Protein AF-A0A0B7APF4-F1 (afdb_monomer_lite)

Foldseek 3Di:
DLQQDDDADPVNPCVVVSVVVCVVVVVSVVRNPVRNVVCCVVQVDPVNVVVVVVVVVVVVCVVDPDDDDDDPPDDDDDDDPDPVPPDPPPPPPPPPPPPPDD

Organism: NCBI:txid1028688

pLDDT: mean 84.86, std 19.99, range [32.72, 98.75]

Radius of gyration: 23.39 Å; chains: 1; bounding box: 50×24×61 Å

InterPro domains:
  IPR006598 Glycosyl transferase CAP10 domain [PF05686] (1-80)
  IPR051091 Protein O-Glucosyltransferase/Glycosyltransferase 90 [PTHR12203] (1-82)

Sequence (102 aa):
PYVHYIPIKHDLSDLLEKVRWAKEHDQKVKQIAKNGQEFAREHLTPANILCYHVRMFQRYAKLLKRKPKGFKDFETVEQPADPSSSCSCQKTRTKKALHTEL

Secondary structure (DSSP, 8-state):
--SSS----TT-TTHHHHHHHHHHTHHHHHHHHHHHHHHHHHHSSHHHHHHHHHHHHHHHHTT-SSPPPPPTTPPP-PPP--GGG---S-------------

Structure (mmCIF, N/CA/C/O backbone):
data_AF-A0A0B7APF4-F1
#
_entry.id   AF-A0A0B7APF4-F1
#
loop_
_atom_site.group_PDB
_atom_site.id
_atom_site.type_symbol
_atom_site.label_atom_id
_atom_site.label_alt_id
_atom_site.label_comp_id
_atom_site.label_asym_id
_atom_site.label_entity_id
_atom_site.label_seq_id
_atom_site.pdbx_PDB_ins_code
_atom_si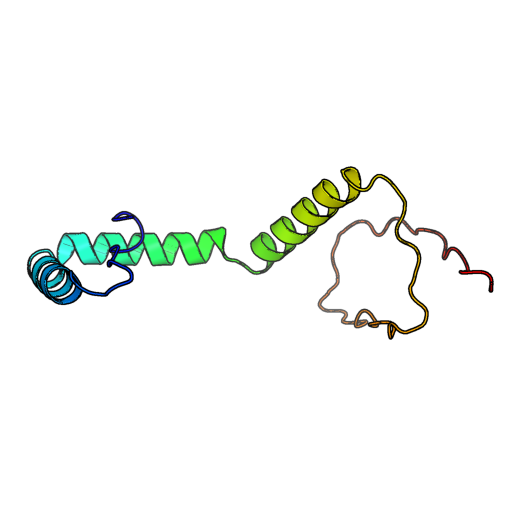te.Cartn_x
_atom_site.Cartn_y
_atom_site.Cartn_z
_atom_site.occupancy
_atom_site.B_iso_or_equiv
_atom_site.auth_seq_id
_atom_site.auth_comp_id
_atom_site.auth_asym_id
_atom_site.auth_atom_id
_atom_site.pdbx_PDB_model_num
ATOM 1 N N . PRO A 1 1 ? -9.724 -7.957 5.406 1.00 92.44 1 PRO A N 1
ATOM 2 C CA . PRO A 1 1 ? -10.510 -6.982 6.210 1.00 92.44 1 PRO A CA 1
ATOM 3 C C . PRO A 1 1 ? -10.748 -7.550 7.616 1.00 92.44 1 PRO A C 1
ATOM 5 O O . PRO A 1 1 ? -10.766 -8.769 7.746 1.00 92.44 1 PRO A O 1
ATOM 8 N N . TYR A 1 2 ? -10.847 -6.703 8.646 1.00 97.31 2 TYR A N 1
ATOM 9 C CA . TYR A 1 2 ? -10.924 -7.056 10.081 1.00 97.31 2 TYR A CA 1
ATOM 10 C C . TYR A 1 2 ? -9.776 -7.918 10.641 1.00 97.31 2 TYR A C 1
ATOM 12 O O . TYR A 1 2 ? -9.802 -8.281 11.811 1.00 97.31 2 TYR A O 1
ATOM 20 N N . VAL A 1 3 ? -8.755 -8.205 9.828 1.00 98.25 3 VAL A N 1
ATOM 21 C CA . VAL A 1 3 ? -7.480 -8.800 10.254 1.00 98.25 3 VAL A CA 1
ATOM 22 C C . VAL A 1 3 ? -6.421 -7.711 10.390 1.00 98.25 3 VAL A C 1
ATOM 24 O O . VAL A 1 3 ? -5.839 -7.583 11.455 1.00 98.25 3 VAL A O 1
ATOM 27 N N . HIS A 1 4 ? -6.223 -6.902 9.340 1.00 98.44 4 HIS A N 1
ATOM 28 C CA . HIS A 1 4 ? -5.204 -5.840 9.274 1.00 98.44 4 HIS A CA 1
ATOM 29 C C . HIS A 1 4 ? -5.780 -4.410 9.344 1.00 98.44 4 HIS A C 1
ATOM 31 O O . HIS A 1 4 ? -5.041 -3.462 9.575 1.00 98.44 4 HIS A O 1
ATOM 37 N N . TYR A 1 5 ? -7.082 -4.231 9.083 1.00 98.25 5 TYR A N 1
ATOM 38 C CA . TYR A 1 5 ? -7.756 -2.923 9.043 1.00 98.25 5 TYR A CA 1
ATOM 39 C C . TYR A 1 5 ? -9.277 -3.065 9.215 1.00 98.25 5 TYR A C 1
ATOM 41 O O . TYR A 1 5 ? -9.831 -4.138 8.952 1.00 98.25 5 TYR A O 1
ATOM 49 N N . ILE A 1 6 ? -9.957 -1.980 9.596 1.00 98.31 6 ILE A N 1
ATOM 50 C CA . ILE A 1 6 ? -11.427 -1.881 9.628 1.00 98.31 6 ILE A CA 1
ATOM 51 C C . ILE A 1 6 ? -11.903 -1.330 8.272 1.00 98.31 6 ILE A C 1
ATOM 53 O O . ILE A 1 6 ? -11.490 -0.232 7.902 1.00 98.31 6 ILE A O 1
ATOM 57 N N . PRO A 1 7 ? -12.717 -2.068 7.495 1.00 98.06 7 PRO A N 1
ATOM 58 C CA . PRO A 1 7 ? -13.251 -1.566 6.234 1.00 98.06 7 PRO A CA 1
ATOM 59 C C . PRO A 1 7 ? -14.323 -0.497 6.482 1.00 98.06 7 PRO A C 1
ATOM 61 O O . PRO A 1 7 ? -15.179 -0.666 7.349 1.00 98.06 7 PRO A O 1
ATOM 64 N N . ILE A 1 8 ? -14.275 0.566 5.682 1.00 97.94 8 ILE A N 1
ATOM 65 C CA . ILE A 1 8 ? -15.253 1.659 5.641 1.00 97.94 8 ILE A CA 1
ATOM 66 C C . ILE A 1 8 ? -15.787 1.720 4.208 1.00 97.94 8 ILE A C 1
ATOM 68 O O . ILE A 1 8 ? -15.033 1.468 3.258 1.00 97.94 8 ILE A O 1
ATOM 72 N N . LYS A 1 9 ? -17.077 2.012 4.032 1.00 98.25 9 LYS A N 1
ATOM 73 C CA . LYS A 1 9 ? -17.666 2.184 2.700 1.00 98.25 9 LYS A CA 1
ATOM 74 C C . LYS A 1 9 ? -17.052 3.385 1.988 1.00 98.25 9 LYS A C 1
ATOM 76 O O . LYS A 1 9 ? -16.711 4.390 2.602 1.00 98.25 9 LYS A O 1
ATOM 81 N N . HIS A 1 10 ? -16.968 3.301 0.665 1.00 97.75 10 HIS A N 1
ATOM 82 C CA . HIS A 1 10 ? -16.412 4.378 -0.157 1.00 97.75 10 HIS A CA 1
ATOM 83 C C . HIS A 1 10 ? -17.210 5.691 -0.038 1.00 97.75 10 HIS A C 1
ATOM 85 O O . HIS A 1 10 ? -16.640 6.770 -0.146 1.00 97.75 10 HIS A O 1
ATOM 91 N N . ASP A 1 11 ? -18.522 5.607 0.202 1.00 98.25 11 ASP A N 1
ATOM 92 C CA . ASP A 1 11 ? -19.404 6.761 0.426 1.00 98.25 11 ASP A CA 1
ATOM 93 C C . ASP A 1 11 ? -19.385 7.285 1.875 1.00 98.25 11 ASP A C 1
ATOM 95 O O . ASP A 1 11 ? -20.096 8.235 2.192 1.00 98.25 11 ASP A O 1
ATOM 99 N N . LEU A 1 12 ? -18.590 6.663 2.755 1.00 98.31 12 LEU A N 1
ATOM 100 C CA . LEU A 1 12 ? -18.459 6.975 4.182 1.00 98.31 12 LEU A CA 1
ATOM 101 C C . LEU A 1 12 ? -19.755 6.855 5.000 1.00 98.31 12 LEU A C 1
ATOM 103 O O . LEU A 1 12 ? -19.783 7.263 6.163 1.00 98.31 12 LEU A O 1
ATOM 107 N N . SER A 1 13 ? -20.811 6.258 4.442 1.00 98.56 13 SER A N 1
ATOM 108 C CA . SER A 1 13 ? -22.122 6.166 5.096 1.00 98.56 13 SER A CA 1
ATOM 109 C C . SER A 1 13 ? -22.095 5.388 6.418 1.00 98.56 13 SER A C 1
ATOM 111 O O . SER A 1 13 ? -22.941 5.617 7.279 1.00 98.56 13 SER A O 1
ATOM 113 N N . ASP A 1 14 ? -21.111 4.506 6.619 1.00 98.31 14 ASP A N 1
ATOM 114 C CA . ASP A 1 14 ? -20.930 3.709 7.836 1.00 98.31 14 ASP A CA 1
ATOM 115 C C . ASP A 1 14 ? -19.817 4.225 8.767 1.00 98.31 14 ASP A C 1
ATOM 117 O O . ASP A 1 14 ? -19.552 3.618 9.806 1.00 98.31 14 ASP A O 1
ATOM 121 N N . LEU A 1 15 ? -19.175 5.357 8.455 1.00 98.31 15 LEU A N 1
ATOM 122 C CA . LEU A 1 15 ? -17.997 5.830 9.192 1.00 98.31 15 LEU A CA 1
ATOM 123 C C . LEU A 1 15 ? -18.270 6.015 10.695 1.00 98.31 15 LEU A C 1
ATOM 125 O O . LEU A 1 15 ? -17.508 5.525 11.531 1.00 98.31 15 LEU A O 1
ATOM 129 N N . LEU A 1 16 ? -19.363 6.699 11.055 1.00 98.44 16 LEU A N 1
ATOM 130 C CA . LEU A 1 16 ? -19.703 6.964 12.460 1.00 98.44 16 LEU A CA 1
ATOM 131 C C . LEU A 1 16 ? -20.017 5.677 13.233 1.00 98.44 16 LEU A C 1
ATOM 133 O O . LEU A 1 16 ? -19.636 5.557 14.399 1.00 98.44 16 LEU A O 1
ATOM 137 N N . GLU A 1 17 ? -20.671 4.712 12.586 1.00 98.50 17 GLU A N 1
ATOM 138 C CA . GLU A 1 17 ? -20.928 3.384 13.150 1.00 98.50 17 GLU A CA 1
ATOM 139 C C . GLU A 1 17 ? -19.604 2.662 13.441 1.00 98.50 17 GLU A C 1
ATOM 141 O O . GLU A 1 17 ? -19.393 2.200 14.563 1.00 98.50 17 GLU A O 1
ATOM 146 N N . LYS A 1 18 ? -18.667 2.636 12.479 1.00 98.12 18 LYS A N 1
ATOM 147 C CA . LYS A 1 18 ? -17.358 1.982 12.653 1.00 98.12 18 LYS A CA 1
ATOM 148 C C . LYS A 1 18 ? -16.520 2.613 13.756 1.00 98.12 18 LYS A C 1
ATOM 150 O O . LYS A 1 18 ? -15.874 1.885 14.506 1.00 98.12 18 LYS A O 1
ATOM 155 N N . VAL A 1 19 ? -16.548 3.940 13.892 1.00 98.06 19 VAL A N 1
ATOM 156 C CA . VAL A 1 19 ? -15.833 4.639 14.971 1.00 98.06 19 VAL A CA 1
ATOM 157 C C . VAL A 1 19 ? -16.411 4.284 16.342 1.00 98.06 19 VAL A C 1
ATOM 159 O O . VAL A 1 19 ? -15.644 4.028 17.269 1.00 98.06 19 VAL A O 1
ATOM 162 N N . ARG A 1 20 ? -17.743 4.246 16.489 1.00 98.44 20 ARG A N 1
ATOM 163 C CA . ARG A 1 20 ? -18.388 3.837 17.750 1.00 98.44 20 ARG A CA 1
ATOM 164 C C . ARG A 1 20 ? -18.055 2.388 18.092 1.00 98.44 20 ARG A C 1
ATOM 166 O O . ARG A 1 20 ? -17.536 2.130 19.173 1.00 98.44 20 ARG A O 1
ATOM 173 N N . TRP A 1 21 ? -18.220 1.484 17.127 1.00 98.19 21 TRP A N 1
ATOM 174 C CA . TRP A 1 21 ? -17.867 0.077 17.288 1.00 98.19 21 TRP A CA 1
ATOM 175 C C . TRP A 1 21 ? -16.402 -0.107 17.710 1.00 98.19 21 TRP A C 1
ATOM 177 O O . TRP A 1 21 ? -16.113 -0.886 18.615 1.00 98.19 21 TRP A O 1
ATOM 187 N N . ALA A 1 22 ? -15.475 0.640 17.102 1.00 98.00 22 ALA A N 1
ATOM 188 C CA . ALA A 1 22 ? -14.058 0.557 17.435 1.00 98.00 22 ALA A CA 1
ATOM 189 C C . ALA A 1 22 ? -13.764 0.997 18.879 1.00 98.00 22 ALA A C 1
ATOM 191 O O . ALA A 1 22 ? -12.976 0.344 19.560 1.00 98.00 22 ALA A O 1
ATOM 192 N N . LYS A 1 23 ? -14.425 2.060 19.361 1.00 98.00 23 LYS A N 1
ATOM 193 C CA . LYS A 1 23 ? -14.306 2.525 20.755 1.00 98.00 23 LYS A CA 1
ATOM 194 C C . LYS A 1 23 ? -14.831 1.499 21.760 1.00 98.00 23 LYS A C 1
ATOM 196 O O . LYS A 1 23 ? -14.266 1.361 22.837 1.00 98.00 23 LYS A O 1
ATOM 201 N N . GLU A 1 24 ? -15.887 0.774 21.403 1.00 98.31 24 GLU A N 1
ATOM 202 C CA . GLU A 1 24 ? -16.486 -0.266 22.249 1.00 98.31 24 GLU A CA 1
ATOM 203 C C . GLU A 1 24 ? -15.668 -1.573 22.272 1.00 98.31 24 GLU A C 1
ATOM 205 O O . GLU A 1 24 ? -15.835 -2.387 23.175 1.00 98.31 24 GLU A O 1
ATOM 210 N N . HIS A 1 25 ? -14.760 -1.779 21.309 1.00 98.19 25 HIS A N 1
ATOM 211 C CA . HIS A 1 25 ? -14.004 -3.026 21.127 1.00 98.19 25 HIS A CA 1
ATOM 212 C C . HIS A 1 25 ? -12.480 -2.809 21.150 1.00 98.19 25 HIS A C 1
ATOM 214 O O . HIS A 1 25 ? -11.754 -3.381 20.331 1.00 98.19 25 HIS A O 1
ATOM 220 N N . ASP A 1 26 ? -11.980 -2.009 22.096 1.00 97.69 26 ASP A N 1
ATOM 221 C CA . ASP A 1 26 ? -10.584 -1.540 22.141 1.00 97.69 26 ASP A CA 1
ATOM 222 C C . ASP A 1 26 ? -9.536 -2.664 21.995 1.00 97.69 26 ASP A C 1
ATOM 224 O O . ASP A 1 26 ? -8.677 -2.609 21.113 1.00 97.69 26 ASP A O 1
ATOM 228 N N . GLN A 1 27 ? -9.658 -3.753 22.767 1.00 98.25 27 GLN A N 1
ATOM 229 C CA . GLN A 1 27 ? -8.715 -4.881 22.696 1.00 98.25 27 GLN A CA 1
ATOM 230 C C . GLN A 1 27 ? -8.667 -5.526 21.305 1.00 98.25 27 GLN A C 1
ATOM 232 O O . GLN A 1 27 ? -7.592 -5.846 20.789 1.00 98.25 27 GLN A O 1
ATOM 237 N N . LYS A 1 28 ? -9.831 -5.691 20.668 1.00 97.94 28 LYS A N 1
ATOM 238 C CA . LYS A 1 28 ? -9.928 -6.259 19.321 1.00 97.94 28 LYS A CA 1
ATOM 239 C C . LYS A 1 28 ? -9.300 -5.321 18.297 1.00 97.94 28 LYS A C 1
ATOM 241 O O . LYS A 1 28 ? -8.547 -5.771 17.437 1.00 97.94 28 LYS A O 1
ATOM 246 N N . VAL A 1 29 ? -9.570 -4.022 18.399 1.00 98.25 29 VAL A N 1
ATOM 247 C CA . VAL A 1 29 ? -9.007 -3.008 17.497 1.00 98.25 29 VAL A CA 1
ATOM 248 C C . VAL A 1 29 ? -7.491 -2.922 17.643 1.00 98.25 29 VAL A C 1
ATOM 250 O O . VAL A 1 29 ? -6.789 -2.862 16.633 1.00 98.25 29 VAL A O 1
ATOM 253 N N . LYS A 1 30 ? -6.969 -3.013 18.869 1.00 98.44 30 LYS A N 1
ATOM 254 C CA . LYS A 1 30 ? -5.528 -3.077 19.130 1.00 98.44 30 LYS A CA 1
ATOM 255 C C . LYS A 1 30 ? -4.874 -4.261 18.418 1.00 98.44 30 LYS A C 1
ATOM 257 O O . LYS A 1 30 ? -3.817 -4.091 17.811 1.00 98.44 30 LYS A O 1
ATOM 262 N N . GLN A 1 31 ? -5.509 -5.435 18.434 1.00 98.69 31 GLN A N 1
ATOM 263 C CA . GLN A 1 31 ? -5.002 -6.598 17.705 1.00 98.69 31 GLN A CA 1
ATOM 264 C C . GLN A 1 31 ? -5.031 -6.382 16.185 1.00 98.69 31 GLN A C 1
ATOM 266 O O . GLN A 1 31 ? -4.053 -6.694 15.511 1.00 98.69 31 GLN A O 1
ATOM 271 N N . ILE A 1 32 ? -6.108 -5.801 15.645 1.00 98.69 32 ILE A N 1
ATOM 272 C CA . ILE A 1 32 ? -6.209 -5.473 14.212 1.00 98.69 32 ILE A CA 1
ATOM 273 C C . ILE A 1 32 ? -5.084 -4.517 13.794 1.00 98.69 32 ILE A C 1
ATOM 275 O O . ILE A 1 32 ? -4.422 -4.742 12.781 1.00 98.69 32 ILE A O 1
ATOM 279 N N . ALA A 1 33 ? -4.846 -3.470 14.587 1.00 98.56 33 ALA A N 1
ATOM 280 C CA . ALA A 1 33 ? -3.789 -2.498 14.334 1.00 98.56 33 ALA A CA 1
ATOM 281 C C . ALA A 1 33 ? -2.399 -3.148 14.373 1.00 98.56 33 ALA A C 1
ATOM 283 O O . ALA A 1 33 ? -1.589 -2.908 13.478 1.00 98.56 33 ALA A O 1
ATOM 284 N N . LYS A 1 34 ? -2.138 -4.006 15.369 1.00 98.75 34 LYS A N 1
ATOM 285 C CA . LYS A 1 34 ? -0.879 -4.753 15.486 1.00 98.75 34 LYS A CA 1
ATOM 286 C C . LYS A 1 34 ? -0.639 -5.640 14.262 1.00 98.75 34 LYS A C 1
ATOM 288 O O . LYS A 1 34 ? 0.404 -5.513 13.628 1.00 98.75 34 LYS A O 1
ATOM 293 N N . ASN A 1 35 ? -1.629 -6.444 13.878 1.00 98.75 35 ASN A N 1
ATOM 294 C CA . ASN A 1 35 ? -1.541 -7.308 12.701 1.00 98.75 35 ASN A CA 1
ATOM 295 C C . ASN A 1 35 ? -1.252 -6.501 11.425 1.00 98.75 35 ASN A C 1
ATOM 297 O O . ASN A 1 35 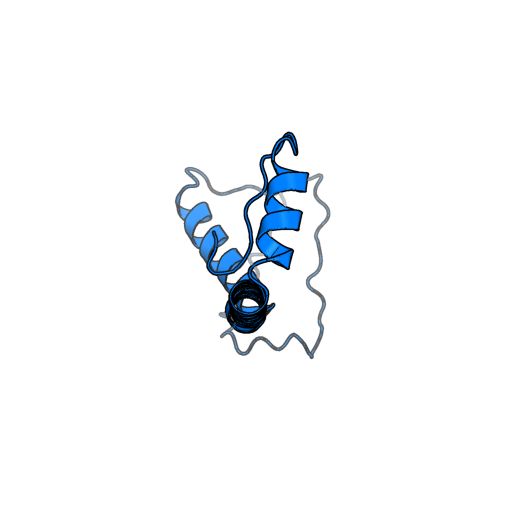? -0.452 -6.916 10.591 1.00 98.75 35 ASN A O 1
ATOM 301 N N . GLY A 1 36 ? -1.906 -5.346 11.248 1.00 98.62 36 GLY A N 1
ATOM 302 C CA . GLY A 1 36 ? -1.675 -4.485 10.088 1.00 98.62 36 GLY A CA 1
ATOM 303 C C . GLY A 1 36 ? -0.255 -3.921 10.037 1.00 98.62 36 GLY A C 1
ATOM 304 O O . GLY A 1 36 ? 0.359 -3.890 8.969 1.00 98.62 36 GLY A O 1
ATOM 305 N N . GLN A 1 37 ? 0.291 -3.527 11.190 1.00 98.62 37 GLN A N 1
ATOM 306 C CA . GLN A 1 37 ? 1.673 -3.058 11.294 1.00 98.62 37 GLN A CA 1
ATOM 307 C C . GLN A 1 37 ? 2.685 -4.170 11.002 1.00 98.62 37 GLN A C 1
ATOM 309 O O . GLN A 1 37 ? 3.635 -3.935 10.257 1.00 98.62 37 GLN A O 1
ATOM 314 N N . GLU A 1 38 ? 2.489 -5.362 11.569 1.00 98.62 38 GLU A N 1
ATOM 315 C CA . GLU A 1 38 ? 3.356 -6.526 11.346 1.00 98.62 38 GLU A CA 1
ATOM 316 C C . GLU A 1 38 ? 3.354 -6.929 9.869 1.00 98.62 38 GLU A C 1
ATOM 318 O O . GLU A 1 38 ? 4.415 -6.976 9.247 1.00 98.62 38 GLU A O 1
ATOM 323 N N . PHE A 1 39 ? 2.172 -7.051 9.259 1.00 98.44 39 PHE A N 1
ATOM 324 C CA . PHE A 1 39 ? 2.047 -7.366 7.837 1.00 98.44 39 PHE A CA 1
ATOM 325 C C . PHE A 1 39 ? 2.809 -6.371 6.949 1.00 98.44 39 PHE A C 1
ATOM 327 O O . PHE A 1 39 ? 3.535 -6.768 6.037 1.00 98.44 39 PHE A O 1
ATOM 334 N N . ALA A 1 40 ? 2.674 -5.066 7.208 1.00 97.94 40 ALA A N 1
ATOM 335 C CA . ALA A 1 40 ? 3.376 -4.049 6.430 1.00 97.94 40 ALA A CA 1
ATOM 336 C C . ALA A 1 40 ? 4.902 -4.149 6.594 1.00 97.94 40 ALA A C 1
ATOM 338 O O . ALA A 1 40 ? 5.626 -4.082 5.600 1.00 97.94 40 ALA A O 1
ATOM 339 N N . ARG A 1 41 ? 5.389 -4.350 7.826 1.00 97.44 41 ARG A N 1
ATOM 340 C CA . ARG A 1 41 ? 6.826 -4.490 8.123 1.00 97.44 41 ARG A CA 1
ATOM 341 C C . ARG A 1 41 ? 7.441 -5.718 7.459 1.00 97.44 41 ARG A C 1
ATOM 343 O O . ARG A 1 41 ? 8.575 -5.643 6.997 1.00 97.44 41 ARG A O 1
ATOM 350 N N . GLU A 1 42 ? 6.707 -6.822 7.401 1.00 97.00 42 GLU A N 1
ATOM 351 C CA . GLU A 1 42 ? 7.205 -8.089 6.861 1.00 97.00 42 GLU A CA 1
ATOM 352 C C . GLU A 1 42 ? 7.088 -8.164 5.334 1.00 97.00 42 GLU A C 1
ATOM 354 O O . GLU A 1 42 ? 7.991 -8.661 4.657 1.00 97.00 42 GLU A O 1
ATOM 359 N N . HIS A 1 43 ? 5.997 -7.645 4.762 1.00 96.44 43 HIS A N 1
ATOM 360 C CA . HIS A 1 43 ? 5.666 -7.879 3.356 1.00 96.44 43 HIS A CA 1
ATOM 361 C C . HIS A 1 43 ? 5.866 -6.670 2.443 1.00 96.44 43 HIS A C 1
ATOM 363 O O . HIS A 1 43 ? 6.156 -6.870 1.265 1.00 96.44 43 HIS A O 1
ATOM 369 N N . LEU A 1 44 ? 5.777 -5.435 2.943 1.00 96.19 44 LEU A N 1
ATOM 370 C CA . LEU A 1 44 ? 5.862 -4.216 2.122 1.00 96.19 44 LEU A CA 1
ATOM 371 C C . LEU A 1 44 ? 7.250 -3.558 2.171 1.00 96.19 44 LEU A C 1
ATOM 373 O O . LEU A 1 44 ? 7.385 -2.343 2.045 1.00 96.19 44 LEU A O 1
ATOM 377 N N . THR A 1 45 ? 8.298 -4.364 2.342 1.00 94.31 45 THR A N 1
ATOM 378 C CA . THR A 1 45 ? 9.688 -3.897 2.312 1.00 94.31 45 THR A CA 1
ATOM 379 C C . THR A 1 45 ? 10.118 -3.505 0.891 1.00 94.31 45 THR A C 1
ATOM 381 O O . THR A 1 45 ? 9.605 -4.068 -0.085 1.00 94.31 45 THR A O 1
ATOM 384 N N . PRO A 1 46 ? 11.114 -2.611 0.728 1.00 92.06 46 PRO A N 1
ATOM 385 C CA . PRO A 1 46 ? 11.652 -2.269 -0.591 1.00 92.06 46 PRO A CA 1
ATOM 386 C C . PRO A 1 46 ? 12.086 -3.497 -1.403 1.00 92.06 46 PRO A C 1
ATOM 388 O O . PRO A 1 46 ? 11.797 -3.584 -2.594 1.00 92.06 46 PRO A O 1
ATOM 391 N N . ALA A 1 47 ? 12.706 -4.488 -0.755 1.00 89.94 47 ALA A N 1
ATOM 392 C CA . ALA A 1 47 ? 13.125 -5.728 -1.404 1.00 89.94 47 ALA A CA 1
ATOM 393 C C . ALA A 1 47 ? 11.937 -6.522 -1.975 1.00 89.94 47 ALA A C 1
ATOM 395 O O . ALA A 1 47 ? 11.986 -6.964 -3.125 1.00 89.94 47 ALA A O 1
ATOM 396 N N . ASN A 1 48 ? 10.847 -6.658 -1.214 1.00 91.75 48 ASN A N 1
ATOM 397 C CA . ASN A 1 48 ? 9.646 -7.361 -1.670 1.00 91.75 48 ASN A CA 1
ATOM 398 C C . ASN A 1 48 ? 8.940 -6.606 -2.801 1.00 91.75 48 ASN A C 1
ATOM 400 O O . ASN A 1 48 ? 8.519 -7.225 -3.781 1.00 91.75 48 ASN A O 1
ATOM 404 N N . ILE A 1 49 ? 8.863 -5.275 -2.705 1.00 94.00 49 ILE A N 1
ATOM 405 C CA . ILE A 1 49 ? 8.290 -4.419 -3.751 1.00 94.00 49 ILE A CA 1
ATOM 406 C C . ILE A 1 49 ? 9.090 -4.568 -5.049 1.00 94.00 49 ILE A C 1
ATOM 408 O O . ILE A 1 49 ? 8.507 -4.829 -6.103 1.00 94.00 49 ILE A O 1
ATOM 412 N N . LEU A 1 50 ? 10.419 -4.456 -4.996 1.00 92.31 50 LEU A N 1
ATOM 413 C CA . LEU A 1 50 ? 11.277 -4.611 -6.174 1.00 92.31 50 LEU A CA 1
ATOM 414 C C . LEU A 1 50 ? 11.188 -6.027 -6.759 1.00 92.31 50 LEU A C 1
ATOM 416 O O . LEU A 1 50 ? 11.042 -6.182 -7.972 1.00 92.31 50 LEU A O 1
ATOM 420 N N . CYS A 1 51 ? 11.191 -7.061 -5.912 1.00 92.44 51 CYS A N 1
ATOM 421 C CA . CYS A 1 51 ? 11.004 -8.450 -6.334 1.00 92.44 51 CYS A CA 1
ATOM 422 C C . CYS A 1 51 ? 9.675 -8.642 -7.083 1.00 92.44 51 CYS A C 1
ATOM 424 O O . CYS A 1 51 ? 9.649 -9.259 -8.152 1.00 92.44 51 CYS A O 1
ATOM 426 N N . TYR A 1 52 ? 8.581 -8.068 -6.571 1.00 96.69 52 TYR A N 1
ATOM 427 C CA . TYR A 1 52 ? 7.283 -8.104 -7.240 1.00 96.69 52 TYR A CA 1
ATOM 428 C C . TYR A 1 52 ? 7.344 -7.463 -8.630 1.00 96.69 52 TYR A C 1
ATOM 430 O O . TYR A 1 52 ? 6.919 -8.093 -9.599 1.00 96.69 52 TYR A O 1
ATOM 438 N N . HIS A 1 53 ? 7.926 -6.266 -8.753 1.00 95.94 53 HIS A N 1
ATOM 439 C CA . HIS A 1 53 ? 8.053 -5.573 -10.039 1.00 95.94 53 HIS A CA 1
ATOM 440 C C . HIS A 1 53 ? 8.867 -6.385 -11.048 1.00 95.94 53 HIS A C 1
ATOM 442 O O . HIS A 1 53 ? 8.414 -6.588 -12.174 1.00 95.94 53 HIS A O 1
ATOM 448 N N . VAL A 1 54 ? 10.023 -6.922 -10.646 1.00 94.69 54 VAL A N 1
ATOM 449 C CA . VAL A 1 54 ? 10.857 -7.760 -11.523 1.00 94.69 54 VAL A CA 1
ATOM 450 C C . VAL A 1 54 ? 10.072 -8.974 -12.017 1.00 94.69 54 VAL A C 1
ATOM 452 O O . VAL A 1 54 ? 10.018 -9.225 -13.223 1.00 94.69 54 VAL A O 1
ATOM 455 N N . ARG A 1 55 ? 9.411 -9.710 -11.114 1.00 96.69 55 ARG A N 1
ATOM 456 C CA . ARG A 1 55 ? 8.621 -10.894 -11.487 1.00 96.69 55 ARG A CA 1
ATOM 457 C C . ARG A 1 55 ? 7.433 -10.528 -12.374 1.00 96.69 55 ARG A C 1
ATOM 459 O O . ARG A 1 55 ? 7.147 -11.255 -13.325 1.00 96.69 55 ARG A O 1
ATOM 4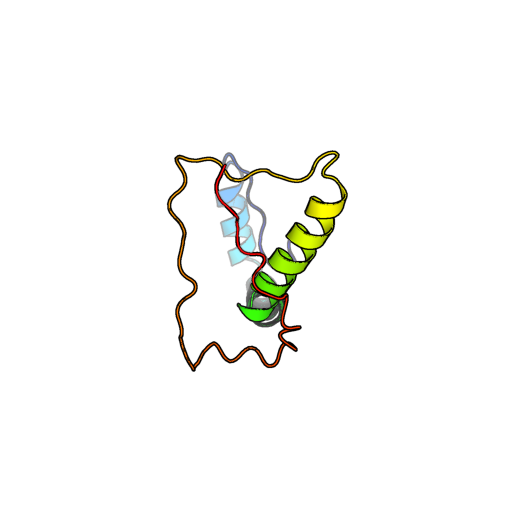66 N N . MET A 1 56 ? 6.755 -9.419 -12.083 1.00 97.94 56 MET A N 1
ATOM 467 C CA . MET A 1 56 ? 5.633 -8.911 -12.870 1.00 97.94 56 MET A CA 1
ATOM 468 C C . MET A 1 56 ? 6.079 -8.581 -14.296 1.00 97.94 56 MET A C 1
ATOM 470 O O . MET A 1 56 ? 5.521 -9.141 -15.239 1.00 97.94 56 MET A O 1
ATOM 474 N N . PHE A 1 57 ? 7.139 -7.785 -14.467 1.00 96.62 57 PHE A N 1
ATOM 475 C CA . PHE A 1 57 ? 7.645 -7.420 -15.790 1.00 96.62 57 PHE A CA 1
ATOM 476 C C . PHE A 1 57 ? 8.181 -8.623 -16.570 1.00 96.62 57 PHE A C 1
ATOM 478 O O . PHE A 1 57 ? 7.904 -8.745 -17.761 1.00 96.62 57 PHE A O 1
ATOM 485 N N . GLN A 1 58 ? 8.869 -9.565 -15.916 1.00 96.06 58 GLN A N 1
ATOM 486 C CA . GLN A 1 58 ? 9.297 -10.819 -16.551 1.00 96.06 58 GLN A CA 1
ATOM 487 C C . GLN A 1 58 ? 8.113 -11.639 -17.072 1.00 96.06 58 GLN A C 1
ATOM 489 O O . GLN A 1 58 ? 8.200 -12.261 -18.132 1.00 96.06 58 GLN A O 1
ATOM 494 N N . ARG A 1 59 ? 7.006 -11.673 -16.324 1.00 97.44 59 ARG A N 1
ATOM 495 C CA . ARG A 1 59 ? 5.799 -12.411 -16.709 1.00 97.44 59 ARG A CA 1
ATOM 496 C C . ARG A 1 59 ? 5.040 -11.685 -17.816 1.00 97.44 59 ARG A C 1
ATOM 498 O O . ARG A 1 59 ? 4.635 -12.325 -18.779 1.00 97.44 59 ARG A O 1
ATOM 505 N N . TYR A 1 60 ? 4.927 -10.365 -17.713 1.00 96.81 60 TYR A N 1
ATOM 506 C CA . TYR A 1 60 ? 4.310 -9.510 -18.721 1.00 96.81 60 TYR A CA 1
ATOM 507 C C . TYR A 1 60 ? 5.053 -9.566 -20.062 1.00 96.81 60 TYR A C 1
ATOM 509 O O . TYR A 1 60 ? 4.426 -9.737 -21.102 1.00 96.81 60 TYR A O 1
ATOM 517 N N . ALA A 1 61 ? 6.389 -9.529 -20.053 1.00 96.06 61 ALA A N 1
ATOM 518 C CA . ALA A 1 61 ? 7.202 -9.599 -21.268 1.00 96.06 61 ALA A CA 1
ATOM 519 C C . ALA A 1 61 ? 6.940 -10.869 -22.100 1.00 96.06 61 ALA A C 1
ATOM 521 O O . ALA A 1 61 ? 7.004 -10.820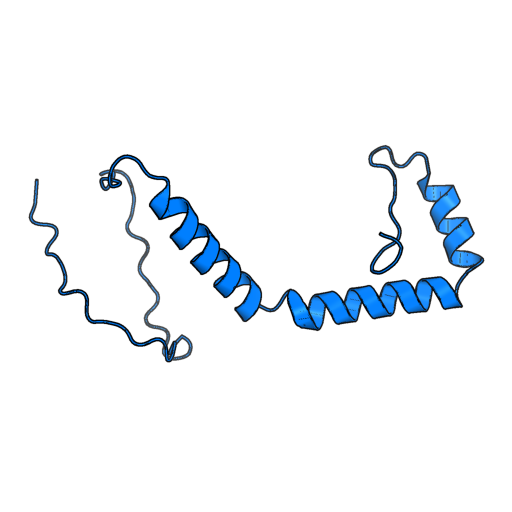 -23.326 1.00 96.06 61 ALA A O 1
ATOM 522 N N . LYS A 1 62 ? 6.584 -11.992 -21.457 1.00 96.38 62 LYS A N 1
ATOM 523 C CA . LYS A 1 62 ? 6.217 -13.247 -22.142 1.00 96.38 62 LYS A CA 1
ATOM 524 C C . LYS A 1 62 ? 4.893 -13.162 -22.905 1.00 96.38 62 LYS A C 1
ATOM 526 O O . LYS A 1 62 ? 4.652 -13.991 -23.774 1.00 96.38 62 LYS A O 1
ATOM 531 N N . LEU A 1 63 ? 4.039 -12.191 -22.582 1.00 97.00 63 LEU A N 1
ATOM 532 C CA . LEU A 1 63 ? 2.758 -11.968 -23.258 1.00 97.00 63 LEU A CA 1
ATOM 533 C C . LEU A 1 63 ? 2.905 -11.104 -24.521 1.00 97.00 63 LEU A C 1
ATOM 535 O O . LEU A 1 63 ? 1.972 -11.013 -25.320 1.00 97.00 63 LEU A O 1
ATOM 539 N N . LEU A 1 64 ? 4.060 -10.461 -24.721 1.00 95.81 64 LEU A N 1
ATOM 540 C CA . LEU A 1 64 ? 4.291 -9.600 -25.875 1.00 95.81 64 LEU A CA 1
ATOM 541 C C . LEU A 1 64 ? 4.415 -10.438 -27.153 1.00 95.81 64 LEU A C 1
ATOM 543 O O . LEU A 1 64 ? 5.364 -11.196 -27.337 1.00 95.81 64 LEU A O 1
ATOM 547 N N . LYS A 1 65 ? 3.477 -10.244 -28.088 1.00 96.25 65 LYS A N 1
ATOM 548 C CA . LYS A 1 65 ? 3.490 -10.907 -29.408 1.00 96.25 65 LYS A CA 1
ATOM 549 C C . LYS A 1 65 ? 4.658 -10.464 -30.295 1.00 96.25 65 LYS A C 1
ATOM 551 O O . LYS A 1 65 ? 5.016 -11.153 -31.244 1.00 96.25 65 LYS A O 1
ATOM 556 N N . ARG A 1 66 ? 5.206 -9.275 -30.040 1.00 93.19 66 ARG A N 1
ATOM 557 C CA . ARG A 1 66 ? 6.300 -8.667 -30.803 1.00 93.19 66 ARG A CA 1
ATOM 558 C C . ARG A 1 66 ? 7.292 -8.051 -29.833 1.00 93.19 66 ARG A C 1
ATOM 560 O O . ARG A 1 66 ? 6.899 -7.550 -28.782 1.00 93.19 66 ARG A O 1
ATOM 567 N N . LYS A 1 67 ? 8.570 -8.059 -30.207 1.00 88.75 67 LYS A N 1
ATOM 568 C CA . LYS A 1 67 ? 9.598 -7.381 -29.418 1.00 88.75 67 LYS A CA 1
ATOM 569 C C . LYS A 1 67 ? 9.371 -5.864 -29.472 1.00 88.75 67 LYS A C 1
ATOM 571 O O . LYS A 1 67 ? 9.118 -5.348 -30.565 1.00 88.75 67 LYS A O 1
ATOM 576 N N . PRO A 1 68 ? 9.457 -5.161 -28.331 1.00 88.56 68 PRO A N 1
ATOM 577 C CA . PRO A 1 68 ? 9.380 -3.710 -28.320 1.00 88.56 68 PRO A CA 1
ATOM 578 C C . PRO A 1 68 ? 10.553 -3.135 -29.119 1.00 88.56 68 PRO A C 1
ATOM 580 O O . PRO A 1 68 ? 11.683 -3.615 -29.017 1.00 88.56 68 PRO A O 1
ATOM 583 N N . LYS A 1 69 ? 10.263 -2.127 -29.939 1.00 85.88 69 LYS A N 1
ATOM 584 C CA . LYS A 1 69 ? 11.275 -1.307 -30.607 1.00 85.88 69 LYS A CA 1
ATOM 585 C C . LYS A 1 69 ? 11.432 -0.022 -29.802 1.00 85.88 69 LYS A C 1
ATOM 587 O O . LYS A 1 69 ? 10.439 0.483 -29.282 1.00 85.88 69 LYS A O 1
ATOM 592 N N . GLY A 1 70 ? 12.661 0.476 -29.695 1.00 77.56 70 GLY A N 1
ATOM 593 C CA . GLY A 1 70 ? 12.902 1.796 -29.120 1.00 77.56 70 GLY A CA 1
ATOM 594 C C . GLY A 1 70 ? 12.124 2.856 -29.900 1.00 77.56 70 GLY A C 1
ATOM 595 O O . GLY A 1 70 ? 12.000 2.758 -31.122 1.00 77.56 70 GLY A O 1
ATOM 596 N N . PHE A 1 71 ? 11.572 3.830 -29.187 1.00 81.12 71 PHE A N 1
ATOM 597 C CA . PHE A 1 71 ? 10.954 5.008 -29.787 1.00 81.12 7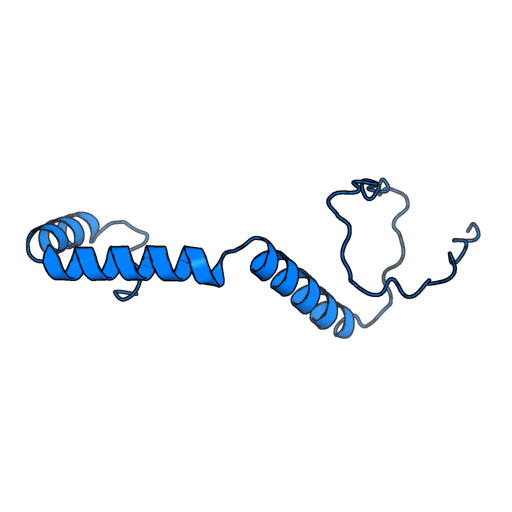1 PHE A CA 1
ATOM 598 C C . PHE A 1 71 ? 11.986 6.136 -29.775 1.00 81.12 71 PHE A C 1
ATOM 600 O O . PHE A 1 71 ? 12.685 6.292 -28.775 1.00 81.12 71 PHE A O 1
ATOM 607 N N . LYS A 1 72 ? 12.105 6.887 -30.875 1.00 80.62 72 LYS A N 1
ATOM 608 C CA . LYS A 1 72 ? 13.158 7.907 -31.039 1.00 80.62 72 LYS A CA 1
ATOM 609 C C . LYS A 1 72 ? 12.999 9.092 -30.075 1.00 80.62 72 LYS A C 1
ATOM 611 O O . LYS A 1 72 ? 13.999 9.698 -29.721 1.00 80.62 72 LYS A O 1
ATOM 616 N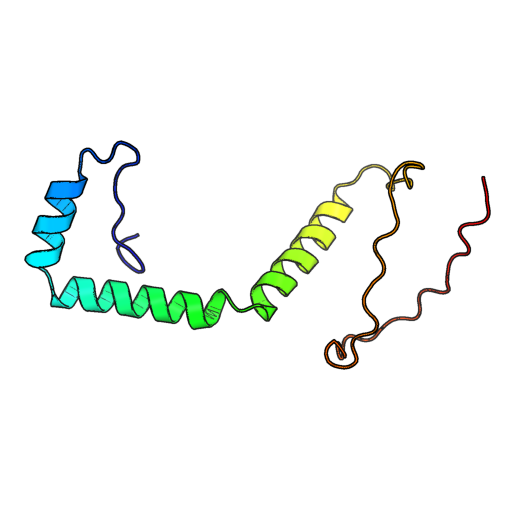 N . ASP A 1 73 ? 11.781 9.339 -29.595 1.00 89.31 73 ASP A N 1
ATOM 617 C CA . ASP A 1 73 ? 11.469 10.481 -28.723 1.00 89.31 73 ASP A CA 1
ATOM 618 C C . ASP A 1 73 ? 11.592 10.165 -27.220 1.00 89.31 73 ASP A C 1
ATOM 620 O O . ASP A 1 73 ? 11.252 11.000 -26.385 1.00 89.31 73 ASP A O 1
ATOM 624 N N . PHE A 1 74 ? 12.043 8.960 -26.842 1.00 87.56 74 PHE A N 1
ATOM 625 C CA . PHE A 1 74 ? 12.322 8.655 -25.437 1.00 87.56 74 PHE A CA 1
ATOM 626 C C . PHE A 1 74 ? 13.760 9.018 -25.073 1.00 87.56 74 PHE A C 1
ATOM 628 O O . PHE A 1 74 ? 14.714 8.521 -25.672 1.00 87.56 74 PHE A O 1
ATOM 635 N N . GLU A 1 75 ? 13.913 9.812 -24.018 1.00 88.25 75 GLU A N 1
ATOM 636 C CA . GLU A 1 75 ? 15.204 10.020 -23.371 1.00 88.25 75 GLU A CA 1
ATOM 637 C C . GLU A 1 75 ? 15.655 8.747 -22.645 1.00 88.25 75 GLU A C 1
ATOM 639 O O . GLU A 1 75 ? 14.863 8.020 -22.034 1.00 88.25 75 GLU A O 1
ATOM 644 N N . THR A 1 76 ? 16.956 8.460 -22.710 1.00 85.75 76 THR A N 1
ATOM 645 C CA . THR A 1 76 ? 17.529 7.322 -21.988 1.00 85.75 76 THR A CA 1
ATOM 646 C C . THR A 1 76 ? 17.669 7.671 -20.512 1.00 85.75 76 THR A C 1
ATOM 648 O O . THR A 1 76 ? 18.378 8.607 -20.158 1.00 85.75 76 THR A O 1
ATOM 651 N N . VAL A 1 77 ? 17.040 6.879 -19.642 1.00 87.75 77 VAL A N 1
ATOM 652 C CA . VAL A 1 77 ? 17.228 6.987 -18.191 1.00 87.75 77 VAL A CA 1
ATOM 653 C C . VAL A 1 77 ? 18.480 6.207 -17.798 1.00 87.75 77 VAL A C 1
ATOM 655 O O . VAL A 1 77 ? 18.500 4.974 -17.865 1.00 87.75 77 VAL A O 1
ATOM 658 N N . GLU A 1 78 ? 19.533 6.919 -17.401 1.00 85.75 78 GLU A N 1
ATOM 659 C CA . GLU A 1 78 ? 20.766 6.295 -16.929 1.00 85.75 78 GLU A CA 1
ATOM 660 C C . GLU A 1 78 ? 20.534 5.548 -15.612 1.00 85.75 78 GLU A C 1
ATOM 662 O O . GLU A 1 78 ? 19.870 6.040 -14.698 1.00 85.75 78 GLU A O 1
ATOM 667 N N . GLN A 1 79 ? 21.098 4.344 -15.498 1.00 78.81 79 GLN A N 1
ATOM 668 C CA . GLN A 1 79 ? 21.128 3.661 -14.211 1.00 78.81 79 GLN A CA 1
ATOM 669 C C . GLN A 1 79 ? 22.231 4.286 -13.351 1.00 78.81 79 GLN A C 1
ATOM 671 O O . GLN A 1 79 ? 23.389 4.271 -13.779 1.00 78.81 79 GLN A O 1
ATOM 676 N N . PRO A 1 80 ? 21.912 4.809 -12.154 1.00 73.81 80 PRO A N 1
ATOM 677 C CA . PRO A 1 80 ? 22.914 5.414 -11.292 1.00 73.81 80 PRO A CA 1
ATOM 678 C C . PRO A 1 80 ? 23.992 4.387 -10.936 1.00 73.81 80 PRO A C 1
ATOM 680 O O . PRO A 1 80 ? 23.695 3.246 -10.582 1.00 73.81 80 PRO A O 1
ATOM 683 N N . ALA A 1 81 ? 25.257 4.800 -11.007 1.00 64.94 81 ALA A N 1
ATOM 684 C CA . ALA A 1 81 ? 26.421 3.965 -10.703 1.00 64.94 81 ALA A CA 1
ATOM 685 C C . ALA A 1 81 ? 26.623 3.727 -9.191 1.00 64.94 81 ALA A C 1
ATOM 687 O O . ALA A 1 81 ? 27.747 3.495 -8.750 1.00 64.94 81 ALA A O 1
ATOM 688 N N . ASP A 1 82 ? 25.557 3.828 -8.394 1.00 59.53 82 ASP A N 1
ATOM 689 C CA . ASP A 1 82 ? 25.621 3.841 -6.936 1.00 59.53 82 ASP A CA 1
ATOM 690 C C . ASP A 1 82 ? 26.272 2.544 -6.404 1.00 59.53 82 ASP A C 1
ATOM 692 O O . ASP A 1 82 ? 25.720 1.456 -6.597 1.00 59.53 82 ASP A O 1
ATOM 696 N N . PRO A 1 83 ? 27.423 2.611 -5.712 1.00 55.84 83 PRO A N 1
ATOM 697 C CA . PRO A 1 83 ? 28.066 1.442 -5.110 1.00 55.84 83 PRO A CA 1
ATOM 698 C C . PRO A 1 83 ? 27.207 0.753 -4.035 1.00 55.84 83 PRO A C 1
ATOM 700 O O . PRO A 1 83 ? 27.361 -0.451 -3.799 1.00 55.84 83 PRO A O 1
ATOM 703 N N . SER A 1 84 ? 26.280 1.487 -3.403 1.00 54.94 84 SER A N 1
ATOM 704 C CA . SER A 1 84 ? 25.307 0.938 -2.447 1.00 54.94 84 SER A CA 1
ATOM 705 C C . SER A 1 84 ? 24.234 0.078 -3.132 1.00 54.94 84 SER A C 1
ATOM 707 O O . SER A 1 84 ? 23.646 -0.805 -2.510 1.00 54.94 84 SER A O 1
ATOM 709 N N . SER A 1 85 ? 24.069 0.242 -4.451 1.00 53.03 85 SER A N 1
ATOM 710 C CA . SER A 1 85 ? 23.258 -0.603 -5.334 1.00 53.03 85 SER A CA 1
ATOM 711 C C . SER A 1 85 ? 24.040 -1.801 -5.896 1.00 53.03 85 SER A C 1
ATOM 713 O O . SER A 1 85 ? 23.782 -2.297 -6.999 1.00 53.03 85 SER A O 1
ATOM 715 N N . SER A 1 86 ? 25.005 -2.314 -5.129 1.00 53.38 86 SER A N 1
ATOM 716 C CA . SER A 1 86 ? 25.688 -3.578 -5.406 1.00 53.38 86 SER A CA 1
ATOM 717 C C . SER A 1 86 ? 24.725 -4.760 -5.222 1.00 53.38 86 SER A C 1
ATOM 719 O O . SER A 1 86 ? 24.814 -5.554 -4.292 1.00 53.38 86 SER A O 1
ATOM 721 N N . CYS A 1 87 ? 23.776 -4.903 -6.150 1.00 60.59 87 CYS A N 1
ATOM 722 C CA . CYS A 1 87 ? 23.012 -6.134 -6.329 1.00 60.59 87 CYS A CA 1
ATOM 723 C C . CYS A 1 87 ? 24.041 -7.257 -6.521 1.00 60.59 87 CYS A C 1
ATOM 725 O O . CYS A 1 87 ? 24.772 -7.264 -7.512 1.00 60.59 87 CYS A O 1
ATOM 727 N N . SER A 1 88 ? 24.072 -8.222 -5.603 1.00 55.12 88 SER A N 1
ATOM 728 C CA . SER A 1 88 ? 24.832 -9.481 -5.721 1.00 55.12 88 SER A CA 1
ATOM 729 C C . SER A 1 88 ? 24.311 -10.393 -6.842 1.00 55.12 88 SER A C 1
ATOM 731 O O . SER A 1 88 ? 24.832 -11.476 -7.102 1.00 55.12 88 SER A O 1
ATOM 733 N N . CYS A 1 89 ? 23.266 -9.933 -7.519 1.00 57.75 89 CYS A N 1
ATOM 734 C CA . CYS A 1 89 ? 22.671 -10.483 -8.714 1.00 57.75 89 CYS A CA 1
ATOM 735 C C . CYS A 1 89 ? 23.767 -10.698 -9.757 1.00 57.75 89 CYS A C 1
ATOM 737 O O . CYS A 1 89 ? 24.438 -9.748 -10.163 1.00 57.75 89 CYS A O 1
ATOM 739 N N . GLN A 1 90 ? 23.958 -11.949 -10.181 1.00 51.88 90 GLN A N 1
ATOM 740 C CA . GLN A 1 90 ? 24.915 -12.296 -11.224 1.00 51.88 90 GLN A CA 1
ATOM 741 C C . GLN A 1 90 ? 24.562 -11.503 -12.484 1.00 51.88 90 GLN A C 1
ATOM 743 O O . GLN A 1 90 ? 23.644 -11.858 -13.223 1.00 51.88 90 GLN A O 1
ATOM 748 N N . LYS A 1 91 ? 25.268 -10.392 -12.717 1.00 56.78 91 LYS A N 1
ATOM 749 C CA . LYS A 1 91 ? 25.177 -9.640 -13.963 1.00 56.78 91 LYS A CA 1
ATOM 750 C C . LYS A 1 91 ? 25.764 -10.546 -15.037 1.00 56.78 91 LYS A C 1
ATOM 752 O O . LYS A 1 91 ? 26.967 -10.518 -15.291 1.00 56.78 91 LYS A O 1
ATOM 757 N N . THR A 1 92 ? 24.938 -11.384 -15.662 1.00 49.50 92 THR A N 1
ATOM 758 C CA . THR A 1 92 ? 25.306 -11.985 -16.941 1.00 49.50 92 THR A CA 1
ATOM 759 C C . THR A 1 92 ? 25.635 -10.819 -17.851 1.00 49.50 92 THR A C 1
ATOM 761 O O . THR A 1 92 ? 24.758 -10.006 -18.138 1.00 49.50 92 THR A O 1
ATOM 764 N N . ARG A 1 93 ? 26.910 -10.689 -18.234 1.00 45.59 93 ARG A N 1
ATOM 765 C CA . ARG A 1 93 ? 27.360 -9.730 -19.240 1.00 45.59 93 ARG A CA 1
ATOM 766 C C . ARG A 1 93 ? 26.590 -10.025 -20.525 1.00 45.59 93 ARG A C 1
ATOM 768 O O . ARG A 1 93 ? 27.046 -10.799 -21.362 1.00 45.59 93 ARG A O 1
ATOM 775 N N . THR A 1 94 ? 25.423 -9.422 -20.705 1.00 47.97 94 THR A N 1
ATOM 776 C CA . THR A 1 94 ? 24.878 -9.234 -22.037 1.00 47.97 94 THR A CA 1
ATOM 777 C C . THR A 1 94 ? 25.894 -8.345 -22.727 1.00 47.97 94 THR A C 1
ATOM 779 O O . THR A 1 94 ? 26.102 -7.199 -22.326 1.00 47.97 94 THR A O 1
ATOM 782 N N . LYS A 1 95 ? 26.617 -8.915 -23.702 1.00 39.75 95 LYS A N 1
ATOM 783 C CA . LYS A 1 95 ? 27.431 -8.135 -24.636 1.00 39.75 95 LYS A CA 1
ATOM 784 C C . LYS A 1 95 ? 26.579 -6.930 -25.017 1.00 39.75 95 LYS A C 1
ATOM 786 O O . LYS A 1 95 ? 25.428 -7.144 -25.397 1.00 39.75 95 LYS A O 1
ATOM 791 N N . LYS A 1 96 ? 27.106 -5.709 -24.844 1.00 42.38 96 LYS A N 1
ATOM 792 C CA . LYS A 1 96 ? 26.512 -4.487 -25.401 1.00 42.38 96 LYS A CA 1
ATOM 793 C C . LYS A 1 96 ? 26.154 -4.849 -26.839 1.00 42.38 96 LYS A C 1
ATOM 795 O O . LYS A 1 96 ? 27.049 -4.978 -27.671 1.00 42.38 96 LYS A O 1
ATOM 800 N N . ALA A 1 97 ? 24.881 -5.126 -27.110 1.00 43.59 97 ALA A N 1
ATOM 801 C CA . ALA A 1 97 ? 24.411 -5.096 -28.471 1.00 43.59 97 ALA A CA 1
ATOM 802 C C . ALA A 1 97 ? 24.526 -3.617 -28.785 1.00 43.59 97 ALA A C 1
ATOM 804 O O . ALA A 1 97 ? 23.770 -2.806 -28.249 1.00 43.59 97 ALA A O 1
ATOM 805 N N . LEU A 1 98 ? 25.597 -3.274 -29.500 1.00 39.62 98 LEU A N 1
ATOM 806 C CA . LEU A 1 98 ? 25.705 -2.014 -30.196 1.00 39.62 98 LEU A CA 1
ATOM 807 C C . LEU A 1 98 ? 24.345 -1.867 -30.878 1.00 39.62 98 LEU A C 1
ATOM 809 O O . LEU A 1 98 ? 23.984 -2.701 -31.711 1.00 39.62 98 LEU A O 1
ATOM 813 N N . HIS A 1 99 ? 23.531 -0.919 -30.422 1.00 38.94 99 HIS A N 1
ATOM 814 C CA . HIS A 1 99 ? 22.396 -0.484 -31.211 1.00 38.94 99 HIS A CA 1
ATOM 815 C C . HIS A 1 99 ? 23.034 0.196 -32.417 1.00 38.94 99 HIS A C 1
ATOM 817 O O . HIS A 1 99 ? 23.318 1.387 -32.389 1.00 38.94 99 HIS A O 1
ATOM 823 N N . THR A 1 100 ? 23.405 -0.620 -33.405 1.00 32.72 100 THR A N 1
ATOM 824 C CA . THR A 1 100 ? 23.887 -0.150 -34.688 1.00 32.72 100 THR A CA 1
ATOM 825 C C . THR A 1 100 ? 22.751 0.653 -35.291 1.00 32.72 100 THR A C 1
ATOM 827 O O . THR A 1 100 ? 21.603 0.202 -35.323 1.00 32.72 100 THR A O 1
ATOM 830 N N . GLU A 1 101 ? 23.113 1.867 -35.661 1.00 35.25 101 GLU A N 1
ATOM 831 C CA . GLU A 1 101 ? 22.283 2.912 -36.227 1.00 35.25 101 GLU A CA 1
ATOM 832 C C . GLU A 1 101 ? 21.348 2.386 -37.327 1.00 35.25 101 GLU A C 1
ATOM 834 O O . GLU A 1 101 ? 21.774 1.644 -38.215 1.00 35.25 101 GLU A O 1
ATOM 839 N N . LEU A 1 102 ? 20.074 2.790 -37.240 1.00 34.50 102 LEU A N 1
ATOM 840 C CA . LEU A 1 102 ? 19.085 2.821 -38.323 1.00 34.50 102 LEU A CA 1
ATOM 841 C C . LEU A 1 102 ? 18.221 4.089 -38.196 1.00 34.50 102 LEU A C 1
ATOM 843 O O . LEU A 1 102 ? 17.596 4.319 -37.128 1.00 34.50 102 LEU A O 1
#